Protein AF-A0A972J527-F1 (afdb_monomer_lite)

Structure (mmCIF, N/CA/C/O backbone):
data_AF-A0A972J527-F1
#
_entry.id   AF-A0A972J527-F1
#
loop_
_atom_site.group_PDB
_atom_site.id
_atom_site.type_symbol
_atom_site.label_atom_id
_atom_site.label_alt_id
_atom_site.label_comp_id
_atom_site.label_asym_id
_atom_site.label_entity_id
_atom_site.label_seq_id
_atom_site.pdbx_PDB_ins_code
_atom_site.Cartn_x
_atom_site.Cartn_y
_atom_site.Cartn_z
_atom_site.occupancy
_atom_site.B_iso_or_equiv
_atom_site.auth_seq_id
_atom_site.auth_comp_id
_atom_site.auth_asym_id
_atom_site.auth_atom_id
_atom_site.pdbx_PDB_model_num
ATOM 1 N N . MET A 1 1 ? 5.764 8.637 -19.266 1.00 61.50 1 MET A N 1
ATOM 2 C CA . MET A 1 1 ? 5.291 8.378 -17.879 1.00 61.50 1 MET A CA 1
ATOM 3 C C . MET A 1 1 ? 6.438 7.776 -17.076 1.00 61.50 1 MET A C 1
ATOM 5 O O . MET A 1 1 ? 6.996 6.788 -17.532 1.00 61.50 1 MET A O 1
ATOM 9 N N . ARG A 1 2 ? 6.816 8.362 -15.928 1.00 82.81 2 ARG A N 1
ATOM 10 C CA . ARG A 1 2 ? 7.891 7.827 -15.064 1.00 82.81 2 ARG A CA 1
ATOM 11 C C . ARG A 1 2 ? 7.510 6.439 -14.523 1.00 82.81 2 ARG A C 1
ATOM 13 O O . ARG A 1 2 ? 6.339 6.216 -14.213 1.00 82.81 2 ARG A O 1
ATOM 20 N N . LEU A 1 3 ? 8.482 5.531 -14.387 1.00 83.94 3 LEU A N 1
ATOM 21 C CA . LEU A 1 3 ? 8.263 4.134 -13.973 1.00 83.94 3 LEU A CA 1
ATOM 22 C C . LEU A 1 3 ? 7.481 4.017 -12.652 1.00 83.94 3 LEU A C 1
ATOM 24 O O . LEU A 1 3 ? 6.514 3.265 -12.592 1.00 83.94 3 LEU A O 1
ATOM 28 N N . GLY A 1 4 ? 7.821 4.825 -11.640 1.00 83.75 4 GLY A N 1
ATOM 29 C CA . GLY A 1 4 ? 7.108 4.844 -10.354 1.00 83.75 4 GLY A CA 1
ATOM 30 C C . GLY A 1 4 ? 5.611 5.117 -10.496 1.00 83.75 4 GLY A C 1
ATOM 31 O O . GLY A 1 4 ? 4.800 4.357 -9.979 1.00 83.75 4 GLY A O 1
ATOM 32 N N . LYS A 1 5 ? 5.226 6.108 -11.311 1.00 84.38 5 LYS A N 1
ATOM 33 C CA . LYS A 1 5 ? 3.807 6.438 -11.524 1.00 84.38 5 LYS A CA 1
ATOM 34 C C . LYS A 1 5 ? 3.054 5.350 -12.293 1.00 84.38 5 LYS A C 1
ATOM 36 O O . LYS A 1 5 ? 1.853 5.170 -12.099 1.00 84.38 5 LYS A O 1
ATOM 41 N N . LYS A 1 6 ? 3.751 4.610 -13.167 1.00 90.00 6 LYS A N 1
ATOM 42 C CA . LYS A 1 6 ? 3.194 3.427 -13.839 1.00 90.00 6 LYS A CA 1
ATOM 43 C C . LYS A 1 6 ? 2.908 2.312 -12.832 1.00 90.00 6 LYS A C 1
ATOM 45 O O . LYS A 1 6 ? 1.817 1.752 -12.859 1.00 90.00 6 LYS A O 1
ATOM 50 N N . ILE A 1 7 ? 3.875 2.017 -11.963 1.00 90.00 7 ILE A N 1
ATOM 51 C CA . ILE A 1 7 ? 3.772 0.977 -10.930 1.00 90.00 7 ILE A CA 1
ATOM 52 C C . ILE A 1 7 ? 2.646 1.305 -9.951 1.00 90.00 7 ILE A C 1
ATOM 54 O O . ILE A 1 7 ? 1.779 0.466 -9.736 1.00 90.00 7 ILE A O 1
ATOM 58 N N . GLU A 1 8 ? 2.594 2.536 -9.442 1.00 89.38 8 GLU A N 1
ATOM 59 C CA . GLU A 1 8 ? 1.531 3.022 -8.552 1.00 89.38 8 GLU A CA 1
ATOM 60 C C . GLU A 1 8 ? 0.140 2.834 -9.184 1.00 89.38 8 GLU A C 1
ATOM 62 O O . GLU A 1 8 ? -0.741 2.192 -8.610 1.00 89.38 8 GLU A O 1
ATOM 67 N N . ARG A 1 9 ? -0.039 3.293 -10.432 1.00 91.25 9 ARG A N 1
ATOM 68 C CA . ARG A 1 9 ? -1.304 3.144 -11.167 1.00 91.25 9 ARG A CA 1
ATOM 69 C C . ARG A 1 9 ? -1.700 1.679 -11.345 1.00 91.25 9 ARG A C 1
ATOM 71 O O . ARG A 1 9 ? -2.869 1.331 -11.176 1.00 91.25 9 ARG A O 1
ATOM 78 N N . ASN A 1 10 ? -0.753 0.832 -11.734 1.00 94.38 10 ASN A N 1
ATOM 79 C CA . ASN A 1 10 ? -1.009 -0.586 -11.952 1.00 94.38 10 ASN A CA 1
ATOM 80 C C . ASN A 1 10 ? -1.332 -1.309 -10.646 1.00 94.38 10 ASN A C 1
ATOM 82 O O . ASN A 1 10 ? -2.218 -2.158 -10.646 1.00 94.38 10 ASN A O 1
ATOM 86 N N . LEU A 1 11 ? -0.661 -0.959 -9.549 1.00 94.25 11 LEU A N 1
ATOM 87 C CA . LEU A 1 11 ? -0.927 -1.486 -8.214 1.00 94.25 11 LEU A CA 1
ATOM 88 C C . LEU A 1 11 ? -2.356 -1.161 -7.786 1.00 94.25 11 LEU A C 1
ATOM 90 O O . LEU A 1 11 ? -3.122 -2.074 -7.487 1.00 94.25 11 LEU A O 1
ATOM 94 N N . VAL A 1 12 ? -2.751 0.113 -7.844 1.00 94.12 12 VAL A N 1
ATOM 95 C CA . VAL A 1 12 ? -4.113 0.539 -7.491 1.00 94.12 12 VAL A CA 1
ATOM 96 C C . VAL A 1 12 ? -5.147 -0.191 -8.349 1.00 94.12 12 VAL A C 1
ATOM 98 O O . VAL A 1 12 ? -6.128 -0.717 -7.826 1.00 94.12 12 VAL A O 1
ATOM 101 N N . ARG A 1 13 ? -4.934 -0.269 -9.671 1.00 95.56 13 ARG A N 1
ATOM 102 C CA . ARG A 1 13 ? -5.845 -0.994 -10.574 1.00 95.56 13 ARG A CA 1
ATOM 103 C C . ARG A 1 13 ? -5.919 -2.482 -10.250 1.00 95.56 13 ARG A C 1
ATOM 105 O O . ARG A 1 13 ? -7.006 -3.042 -10.272 1.00 95.56 13 ARG A O 1
ATOM 112 N N . SER A 1 14 ? -4.791 -3.096 -9.910 1.00 96.31 14 SER A N 1
ATOM 113 C CA . SER A 1 14 ? -4.721 -4.497 -9.490 1.00 96.31 14 SER A CA 1
ATOM 114 C C . SER A 1 14 ? -5.539 -4.739 -8.224 1.00 96.31 14 SER A C 1
ATOM 116 O O . SER A 1 14 ? -6.292 -5.702 -8.158 1.00 96.31 14 SER A O 1
ATOM 118 N N . MET A 1 15 ? -5.462 -3.839 -7.239 1.00 95.56 15 MET A N 1
ATOM 119 C CA . MET A 1 15 ? -6.280 -3.930 -6.026 1.00 95.56 15 MET A CA 1
ATOM 120 C C . MET A 1 15 ? -7.774 -3.758 -6.328 1.00 95.56 15 MET A C 1
ATOM 122 O O . MET A 1 15 ? -8.571 -4.599 -5.918 1.00 95.56 15 MET A O 1
ATOM 126 N N . LYS A 1 16 ? -8.153 -2.743 -7.120 1.00 96.00 16 LYS A N 1
ATOM 127 C CA . LYS A 1 16 ? -9.556 -2.523 -7.523 1.00 96.00 16 LYS A CA 1
ATOM 128 C C . LYS A 1 16 ? -10.134 -3.726 -8.271 1.00 96.00 16 LYS A C 1
ATOM 130 O O . LYS A 1 16 ? -11.200 -4.212 -7.915 1.00 96.00 16 LYS A O 1
ATOM 135 N N . MET A 1 17 ? -9.413 -4.250 -9.266 1.00 95.75 17 MET A N 1
ATOM 136 C CA . MET A 1 17 ? -9.828 -5.448 -10.012 1.00 95.75 17 MET A CA 1
ATOM 137 C C . MET A 1 17 ? -9.829 -6.713 -9.146 1.00 95.75 17 MET A C 1
ATOM 139 O O . MET A 1 17 ? -10.558 -7.656 -9.430 1.00 95.75 17 MET A O 1
ATOM 143 N N . GLY A 1 18 ? -9.038 -6.729 -8.073 1.00 93.56 18 GLY A N 1
ATOM 144 C CA . GLY A 1 18 ? -9.065 -7.766 -7.049 1.00 93.56 18 GLY A CA 1
ATOM 145 C C . GLY A 1 18 ? -10.285 -7.708 -6.120 1.00 93.56 18 GLY A C 1
ATOM 146 O O . GLY A 1 18 ? -10.390 -8.563 -5.243 1.00 93.56 18 GLY A O 1
ATOM 147 N N . GLY A 1 19 ? -11.185 -6.733 -6.295 1.00 93.75 19 GLY A N 1
ATOM 148 C CA . GLY A 1 19 ? -12.364 -6.522 -5.452 1.00 93.75 19 GLY A CA 1
ATOM 149 C C . GLY A 1 19 ? -12.083 -5.728 -4.174 1.00 93.75 19 GLY A C 1
ATOM 150 O O . GLY A 1 19 ? -12.912 -5.724 -3.271 1.00 93.75 19 GLY A O 1
ATOM 151 N N . ILE A 1 20 ? -10.919 -5.077 -4.066 1.00 94.19 20 ILE A N 1
ATOM 152 C CA . ILE A 1 20 ? -10.546 -4.310 -2.874 1.00 94.19 20 ILE A CA 1
ATOM 153 C C . ILE A 1 20 ? -10.965 -2.846 -3.063 1.00 94.19 20 ILE A C 1
ATOM 155 O O . ILE A 1 20 ? -10.494 -2.198 -4.008 1.00 94.19 20 ILE A O 1
ATOM 159 N N . PRO A 1 21 ? -11.806 -2.290 -2.174 1.00 90.44 21 PRO A N 1
ATOM 160 C CA . PRO A 1 21 ? -12.168 -0.883 -2.223 1.00 90.44 21 PRO A CA 1
ATOM 161 C C . PRO A 1 21 ? -10.967 -0.034 -1.796 1.00 90.44 21 PRO A C 1
ATOM 163 O O . PRO A 1 21 ? -10.572 -0.024 -0.631 1.00 90.44 21 PRO A O 1
ATOM 166 N N . VAL A 1 22 ? -10.371 0.672 -2.758 1.00 93.00 22 VAL A N 1
ATOM 167 C CA . VAL A 1 22 ? -9.271 1.614 -2.512 1.00 93.00 22 VAL A CA 1
ATOM 168 C C . VAL A 1 22 ? -9.658 3.021 -2.951 1.00 93.00 22 VAL A C 1
ATOM 170 O O . VAL A 1 22 ? -10.180 3.236 -4.052 1.00 93.00 22 VAL A O 1
ATOM 173 N N . PHE A 1 23 ? -9.351 3.985 -2.095 1.00 90.19 23 PHE A N 1
ATOM 174 C CA . PHE A 1 23 ? -9.548 5.406 -2.320 1.00 90.19 23 PHE A CA 1
ATOM 175 C C . PHE A 1 23 ? -8.276 5.997 -2.914 1.00 90.19 23 PHE A C 1
ATOM 177 O O . PHE A 1 23 ? -7.174 5.763 -2.424 1.00 90.19 23 PHE A O 1
ATOM 184 N N . THR A 1 24 ? -8.432 6.767 -3.983 1.00 85.38 24 THR A N 1
ATOM 185 C CA . THR A 1 24 ? -7.344 7.502 -4.632 1.00 85.38 24 THR A CA 1
ATOM 186 C C . THR A 1 24 ? -7.860 8.895 -4.917 1.00 85.38 24 THR A C 1
ATOM 188 O O . THR A 1 24 ? -8.688 9.057 -5.814 1.00 85.38 24 THR A O 1
ATOM 191 N N . SER A 1 25 ? -7.446 9.881 -4.130 1.00 69.12 25 SER A N 1
ATOM 192 C CA . SER A 1 25 ? -7.895 11.260 -4.300 1.00 69.12 25 SER A CA 1
ATOM 193 C C . SER A 1 25 ? -6.805 12.229 -3.853 1.00 69.12 25 SER A C 1
ATOM 195 O O . SER A 1 25 ? -6.157 11.958 -2.841 1.00 69.12 25 SER A O 1
ATOM 197 N N . PRO A 1 26 ? -6.634 13.375 -4.537 1.00 62.44 26 PRO A N 1
ATOM 198 C CA . PRO A 1 26 ? -5.806 14.475 -4.0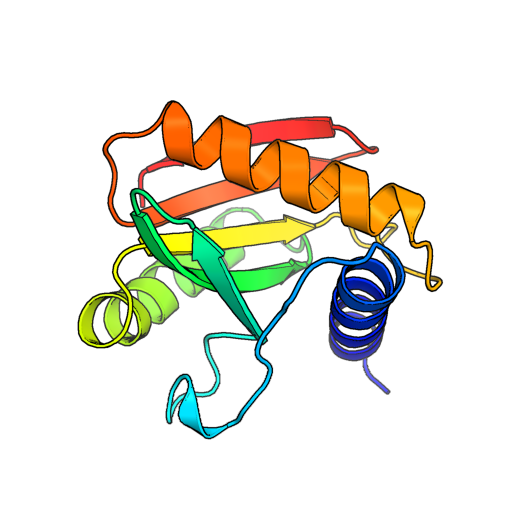37 1.00 62.44 26 PRO A CA 1
ATOM 199 C C . PRO A 1 26 ? -6.269 15.001 -2.666 1.00 62.44 26 PRO A C 1
ATOM 201 O O . PRO A 1 26 ? -5.514 15.673 -1.979 1.00 62.44 26 PRO A O 1
ATOM 204 N N . VAL A 1 27 ? -7.496 14.673 -2.247 1.00 63.00 27 VAL A N 1
ATOM 205 C CA . VAL A 1 27 ? -8.059 15.061 -0.945 1.00 63.00 27 VAL A CA 1
ATOM 206 C C . VAL A 1 27 ? -7.496 14.224 0.214 1.00 63.00 27 VAL A C 1
ATOM 208 O O . VAL A 1 27 ? -7.612 14.637 1.361 1.00 63.00 27 VAL A O 1
ATOM 211 N N . LEU A 1 28 ? -6.864 13.069 -0.052 1.00 71.81 28 LEU A N 1
ATOM 212 C CA . LEU A 1 28 ? -6.303 12.223 1.014 1.00 71.81 28 LEU A CA 1
ATOM 213 C C . LEU A 1 28 ? -5.167 12.926 1.774 1.00 71.81 28 LEU A C 1
ATOM 215 O O . LEU A 1 28 ? -5.033 12.741 2.978 1.00 71.81 28 LEU A O 1
ATOM 219 N N . ASP A 1 29 ? -4.364 13.733 1.079 1.00 68.94 29 ASP A N 1
ATOM 220 C CA . ASP A 1 29 ? -3.331 14.582 1.667 1.00 68.94 29 ASP A CA 1
ATOM 221 C C . ASP A 1 29 ? -2.963 15.703 0.689 1.00 68.94 29 ASP A C 1
ATOM 223 O O . ASP A 1 29 ? -2.608 15.450 -0.463 1.00 68.94 29 ASP A O 1
ATOM 227 N N . HIS A 1 30 ? -2.981 16.942 1.179 1.00 66.06 30 HIS A N 1
ATOM 228 C CA . HIS A 1 30 ? -2.606 18.143 0.430 1.00 66.06 30 HIS A CA 1
ATOM 229 C C . HIS A 1 30 ? -1.150 18.113 -0.064 1.00 66.06 30 HIS A C 1
ATOM 231 O O . HIS A 1 30 ? -0.811 18.801 -1.026 1.00 66.06 30 HIS A O 1
ATOM 237 N N . ASN A 1 31 ? -0.290 17.299 0.556 1.00 69.50 31 ASN A N 1
ATOM 238 C CA . ASN A 1 31 ? 1.101 17.103 0.146 1.00 69.50 31 ASN A CA 1
ATOM 239 C C . ASN A 1 31 ? 1.307 15.917 -0.805 1.00 69.50 31 ASN A C 1
ATOM 241 O O . ASN A 1 31 ? 2.458 15.617 -1.152 1.00 69.50 31 ASN A O 1
ATOM 245 N N . TYR A 1 32 ? 0.225 15.253 -1.231 1.00 71.38 32 TYR A N 1
ATOM 246 C CA . TYR A 1 32 ? 0.246 14.111 -2.146 1.00 71.38 32 TYR A CA 1
ATOM 247 C C . TYR A 1 32 ? 1.190 12.988 -1.679 1.00 71.38 32 TYR A C 1
ATOM 249 O O . TYR A 1 32 ? 1.852 12.346 -2.497 1.00 71.38 32 TYR A O 1
ATOM 257 N N . LYS A 1 33 ? 1.323 12.778 -0.361 1.00 79.69 33 LYS A N 1
ATOM 258 C CA . LYS A 1 33 ? 2.175 11.724 0.212 1.00 79.69 33 LYS A CA 1
ATOM 259 C C . LYS A 1 33 ? 1.469 10.384 0.321 1.00 79.69 33 LYS A C 1
ATOM 261 O O . LYS A 1 33 ? 2.152 9.376 0.449 1.00 79.69 33 LYS A O 1
ATOM 266 N N . ILE A 1 34 ? 0.140 10.360 0.261 1.00 85.81 34 ILE A N 1
ATOM 267 C CA . IL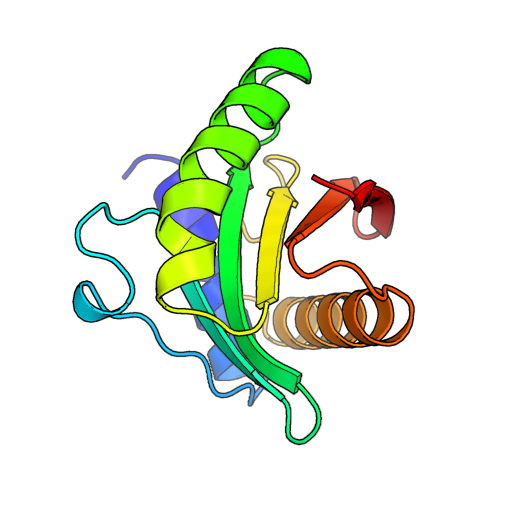E A 1 34 ? -0.658 9.133 0.275 1.00 85.81 34 ILE A CA 1
ATOM 268 C C . ILE A 1 34 ? -1.048 8.803 -1.164 1.00 85.81 34 ILE A C 1
ATOM 270 O O . ILE A 1 34 ? -1.778 9.562 -1.801 1.00 85.81 34 ILE A O 1
ATOM 274 N N . ASP A 1 35 ? -0.583 7.664 -1.669 1.00 87.94 35 ASP A N 1
ATOM 275 C CA . ASP A 1 35 ? -0.897 7.231 -3.034 1.00 87.94 35 ASP A CA 1
ATOM 276 C C . ASP A 1 35 ? -2.286 6.591 -3.109 1.00 87.94 35 ASP A C 1
ATOM 278 O O . ASP A 1 35 ? -3.035 6.793 -4.069 1.00 87.94 35 ASP A O 1
ATOM 282 N N . PHE A 1 36 ? -2.651 5.823 -2.082 1.00 91.38 36 PHE A N 1
ATOM 283 C CA . PHE A 1 36 ? -3.993 5.276 -1.923 1.00 91.38 36 PHE A CA 1
ATOM 284 C C . PHE A 1 36 ? -4.306 4.989 -0.455 1.00 91.38 36 PHE A C 1
ATOM 286 O O . PHE A 1 36 ? -3.407 4.868 0.373 1.00 91.38 36 PHE A O 1
ATOM 293 N N . ALA A 1 37 ? -5.587 4.839 -0.141 1.00 92.25 37 ALA A N 1
ATOM 294 C CA . ALA A 1 37 ? -6.051 4.412 1.172 1.00 92.25 37 ALA A CA 1
ATOM 295 C C . ALA A 1 37 ? -7.102 3.305 1.054 1.00 92.25 37 ALA A C 1
ATOM 297 O O . ALA A 1 37 ? -7.713 3.121 -0.000 1.00 92.25 37 ALA A O 1
ATOM 298 N N . PHE A 1 38 ? -7.325 2.571 2.134 1.00 93.12 38 PHE A N 1
ATOM 299 C CA . PHE A 1 38 ? -8.412 1.602 2.267 1.00 93.12 38 PHE A CA 1
ATOM 300 C C . PHE A 1 38 ? -8.897 1.560 3.715 1.00 93.12 38 PHE A C 1
ATOM 302 O O . PHE A 1 38 ? -8.183 1.977 4.624 1.00 93.12 38 PHE A O 1
ATOM 309 N N . CYS A 1 39 ? -10.106 1.049 3.933 1.00 92.06 39 CYS A N 1
ATOM 310 C CA . CYS A 1 39 ? -10.663 0.909 5.275 1.00 92.06 39 CYS A CA 1
ATOM 311 C C . CYS A 1 39 ? -10.548 -0.533 5.761 1.00 92.06 39 CYS A C 1
ATOM 313 O O . CYS A 1 39 ? -10.824 -1.472 5.011 1.00 92.06 39 CYS A O 1
ATOM 315 N N . LEU A 1 40 ? -10.194 -0.697 7.032 1.00 89.56 40 LEU A N 1
ATOM 316 C CA . LEU A 1 40 ? -10.330 -1.955 7.757 1.00 89.56 40 LEU A CA 1
ATOM 317 C C . LEU A 1 40 ? -11.367 -1.780 8.869 1.00 89.56 40 LEU A C 1
ATOM 319 O O . LEU A 1 40 ? -11.284 -0.789 9.595 1.00 89.56 40 LEU A O 1
ATOM 323 N N . PRO A 1 41 ? -12.300 -2.731 9.065 1.00 84.62 41 PRO A N 1
ATOM 324 C CA . PRO A 1 41 ? -13.363 -2.589 10.062 1.00 84.62 41 PRO A CA 1
ATOM 325 C C . PRO A 1 41 ? -12.860 -2.293 11.479 1.00 84.62 41 PRO A C 1
ATOM 327 O O . PRO A 1 41 ? -13.477 -1.527 12.206 1.00 84.62 41 PRO A O 1
ATOM 330 N N . THR A 1 42 ? -11.730 -2.883 11.867 1.00 83.56 42 THR A N 1
ATOM 331 C CA . THR A 1 42 ? -11.164 -2.765 13.219 1.00 83.56 42 THR A CA 1
ATOM 332 C C . THR A 1 42 ? -10.132 -1.654 13.359 1.00 83.56 42 THR A C 1
ATOM 334 O O . THR A 1 42 ? -9.723 -1.342 14.471 1.00 83.56 42 THR A O 1
ATOM 337 N N . THR A 1 43 ? -9.648 -1.101 12.249 1.00 83.50 43 THR A N 1
ATOM 338 C CA . THR A 1 43 ? -8.489 -0.197 12.245 1.00 83.50 43 THR A CA 1
ATOM 339 C C . THR A 1 43 ? -8.816 1.180 11.679 1.00 83.50 43 THR A C 1
ATOM 341 O O . THR A 1 43 ? -8.026 2.096 11.852 1.00 83.50 43 THR A O 1
ATOM 344 N N . GLY A 1 44 ? -9.962 1.341 11.016 1.00 89.81 44 GLY A N 1
ATOM 345 C CA . GLY A 1 44 ? -10.319 2.587 10.351 1.00 89.81 44 GLY A CA 1
ATOM 346 C C . GLY A 1 44 ? -9.578 2.762 9.026 1.00 89.81 44 GLY A C 1
ATOM 347 O O . GLY A 1 44 ? -9.368 1.795 8.282 1.00 89.81 44 GLY A O 1
ATOM 348 N N . MET A 1 45 ? -9.229 4.003 8.700 1.00 91.06 45 MET A N 1
ATOM 349 C CA . MET A 1 45 ? -8.628 4.372 7.424 1.00 91.06 45 MET A CA 1
ATOM 350 C C . MET A 1 45 ? -7.109 4.172 7.451 1.00 91.06 45 MET A C 1
ATOM 352 O O . MET A 1 45 ? -6.377 4.782 8.232 1.00 91.06 45 MET A O 1
ATOM 356 N N . VAL A 1 46 ? -6.627 3.326 6.544 1.00 91.75 46 VAL A N 1
ATOM 357 C CA . VAL A 1 46 ? -5.212 3.009 6.358 1.00 91.75 46 VAL A CA 1
ATOM 358 C C . VAL A 1 46 ? -4.724 3.673 5.082 1.00 91.75 46 VAL A C 1
ATOM 360 O O . VAL A 1 46 ? -5.191 3.343 3.990 1.00 91.75 46 VAL A O 1
ATOM 363 N N . GLY A 1 47 ? -3.759 4.580 5.200 1.00 91.75 47 GLY A N 1
ATOM 364 C CA . GLY A 1 47 ? -3.089 5.160 4.041 1.00 91.75 47 GLY A CA 1
ATOM 365 C C . GLY A 1 47 ? -1.826 4.408 3.676 1.00 91.75 47 GLY A C 1
ATOM 366 O O . GLY A 1 47 ? -1.098 3.922 4.541 1.00 91.75 47 GLY A O 1
ATOM 367 N N . VAL A 1 48 ? -1.546 4.351 2.382 1.00 91.69 48 VAL A N 1
ATOM 368 C CA . VAL A 1 48 ? -0.353 3.724 1.835 1.00 91.69 48 VAL A CA 1
ATOM 369 C C . VAL A 1 48 ? 0.371 4.704 0.933 1.00 91.69 48 VAL A C 1
ATOM 371 O O . VAL A 1 48 ? -0.213 5.302 0.027 1.00 91.69 48 VAL A O 1
ATOM 374 N N . GLN A 1 49 ? 1.673 4.810 1.154 1.00 90.50 49 GLN A N 1
ATOM 375 C CA . GLN A 1 49 ? 2.593 5.423 0.214 1.00 90.50 49 GLN A CA 1
ATOM 376 C C . GLN A 1 49 ? 3.491 4.361 -0.399 1.00 90.50 49 GLN A C 1
ATOM 378 O O . GLN A 1 49 ? 4.041 3.513 0.298 1.00 90.50 49 GLN A O 1
ATOM 383 N N . VAL A 1 50 ? 3.667 4.432 -1.707 1.00 89.38 50 VAL A N 1
ATOM 384 C CA . VAL A 1 50 ? 4.460 3.515 -2.507 1.00 89.38 50 VAL A CA 1
ATOM 385 C C . VAL A 1 50 ? 5.806 4.157 -2.828 1.00 89.38 50 VAL A C 1
ATOM 387 O O . VAL A 1 50 ? 5.912 5.129 -3.573 1.00 89.38 50 VAL A O 1
ATOM 390 N N . GLY A 1 51 ? 6.873 3.563 -2.303 1.00 86.50 51 GLY A N 1
ATOM 391 C CA . GLY A 1 51 ? 8.249 3.902 -2.650 1.00 86.50 51 GLY A CA 1
ATOM 392 C C . GLY A 1 51 ? 8.884 2.803 -3.496 1.00 86.50 51 GLY A C 1
ATOM 393 O O . GLY A 1 51 ? 8.810 1.628 -3.144 1.00 86.50 51 GLY A O 1
ATOM 394 N N . LEU A 1 52 ? 9.557 3.155 -4.594 1.00 84.31 52 LEU A N 1
ATOM 395 C CA . LEU A 1 52 ? 10.435 2.196 -5.271 1.00 84.31 52 LEU A CA 1
ATOM 396 C C . LEU A 1 52 ? 11.750 2.042 -4.507 1.00 84.31 52 LEU A C 1
ATOM 398 O O . LEU A 1 52 ? 12.264 3.001 -3.930 1.00 84.31 52 LEU A O 1
ATOM 402 N N . TRP A 1 53 ? 12.317 0.838 -4.538 1.00 76.06 53 TRP A N 1
ATOM 403 C CA . TRP A 1 53 ? 13.644 0.591 -3.989 1.00 76.06 53 TRP A CA 1
ATOM 404 C C . TRP A 1 53 ? 14.700 1.384 -4.773 1.00 76.06 53 TRP A C 1
ATOM 406 O O . TRP A 1 53 ? 14.916 1.108 -5.950 1.00 76.06 53 TRP A O 1
ATOM 416 N N . ALA A 1 54 ? 15.340 2.357 -4.119 1.00 66.38 54 ALA A N 1
ATOM 417 C CA . ALA A 1 54 ? 16.493 3.092 -4.644 1.00 66.38 54 ALA A CA 1
ATOM 418 C C . ALA A 1 54 ? 17.721 2.831 -3.753 1.00 66.38 54 ALA A C 1
ATOM 420 O O . ALA A 1 54 ? 18.575 2.032 -4.116 1.00 66.38 54 ALA A O 1
ATOM 421 N N . SER A 1 55 ? 17.733 3.374 -2.534 1.00 63.53 55 SER A N 1
ATOM 422 C CA . SER A 1 55 ? 18.654 3.007 -1.445 1.00 63.53 55 SER A CA 1
ATOM 423 C C . SER A 1 55 ? 17.909 2.991 -0.099 1.00 63.53 55 SER A C 1
ATOM 425 O O . SER A 1 55 ? 16.731 3.366 -0.030 1.00 63.53 55 SER A O 1
ATOM 427 N N . GLU A 1 56 ? 18.517 2.453 0.962 1.00 64.81 56 GLU A N 1
ATOM 428 C CA . GLU A 1 56 ? 17.871 2.348 2.283 1.00 64.81 56 GLU A CA 1
ATOM 429 C C . GLU A 1 56 ? 17.682 3.703 2.970 1.00 64.81 56 GLU A C 1
ATOM 431 O O . GLU A 1 56 ? 16.560 4.008 3.376 1.00 64.81 56 GLU A O 1
ATOM 436 N N . GLU A 1 57 ? 18.714 4.545 2.987 1.00 62.41 57 GLU A N 1
ATOM 437 C CA . GLU A 1 57 ? 18.691 5.887 3.590 1.00 62.41 57 GLU A CA 1
ATOM 438 C C . GLU A 1 57 ? 17.624 6.791 2.962 1.00 62.41 57 GLU A C 1
ATOM 440 O O . GLU A 1 57 ? 16.802 7.401 3.650 1.00 62.41 57 GLU A O 1
ATOM 445 N N . ASP A 1 58 ? 17.558 6.791 1.631 1.00 66.31 58 ASP A N 1
ATOM 446 C CA . ASP A 1 58 ? 16.639 7.628 0.861 1.00 66.31 58 ASP A CA 1
ATOM 447 C C . ASP A 1 58 ? 15.169 7.242 1.099 1.00 66.31 58 ASP A C 1
ATOM 449 O O . ASP A 1 58 ? 14.244 8.048 0.976 1.00 66.31 58 ASP A O 1
ATOM 453 N N . SER A 1 59 ? 14.948 5.984 1.481 1.00 65.81 59 SER A N 1
ATOM 454 C CA . SER A 1 59 ? 13.621 5.454 1.776 1.00 65.81 59 SER A CA 1
ATOM 455 C C . SER A 1 59 ? 13.199 5.708 3.218 1.00 65.81 59 SER A C 1
ATOM 457 O O . SER A 1 59 ? 12.034 6.028 3.441 1.00 65.81 59 SER A O 1
ATOM 459 N N . ALA A 1 60 ? 14.126 5.625 4.176 1.00 69.19 60 ALA A N 1
ATOM 460 C CA . ALA A 1 60 ? 13.870 6.019 5.559 1.00 69.19 60 ALA A CA 1
ATOM 461 C C . ALA A 1 60 ? 13.498 7.509 5.638 1.00 69.19 60 ALA A C 1
ATOM 463 O O . ALA A 1 60 ? 12.471 7.862 6.216 1.00 69.19 60 ALA A O 1
ATOM 464 N N . TYR A 1 61 ? 14.249 8.374 4.949 1.00 69.31 61 TYR A N 1
ATOM 465 C CA . TYR A 1 61 ? 13.967 9.811 4.908 1.00 69.31 61 TYR A CA 1
ATOM 466 C C . TYR A 1 61 ? 12.580 10.130 4.319 1.00 69.31 61 TYR A C 1
ATOM 468 O O . TYR A 1 61 ? 11.809 10.911 4.885 1.00 69.31 61 TYR A O 1
ATOM 476 N N . LYS A 1 62 ? 12.216 9.496 3.195 1.00 72.44 62 LYS A N 1
ATOM 477 C CA . LYS A 1 62 ? 10.893 9.672 2.563 1.00 72.44 62 LYS A CA 1
ATOM 478 C C . LYS A 1 62 ? 9.752 9.167 3.445 1.00 72.44 62 LYS A C 1
ATOM 480 O O . LYS A 1 62 ? 8.698 9.807 3.482 1.00 72.44 62 LYS A O 1
ATOM 485 N N . ALA A 1 63 ? 9.968 8.066 4.159 1.00 72.38 63 ALA A N 1
ATOM 486 C CA . ALA A 1 63 ? 8.983 7.498 5.064 1.00 72.38 63 ALA A CA 1
ATOM 487 C C . ALA A 1 63 ? 8.716 8.412 6.267 1.00 72.38 63 ALA A C 1
ATOM 489 O O . ALA A 1 63 ? 7.557 8.718 6.543 1.00 72.38 63 ALA A O 1
ATOM 490 N N . VAL A 1 64 ? 9.769 8.936 6.908 1.00 74.38 64 VAL A N 1
ATOM 491 C CA . VAL A 1 64 ? 9.649 9.871 8.043 1.00 74.38 64 VAL A CA 1
ATOM 492 C C . VAL A 1 64 ? 8.876 11.129 7.646 1.00 74.38 64 VAL A C 1
ATOM 494 O O . VAL A 1 64 ? 7.946 11.530 8.341 1.00 74.38 64 VAL A O 1
ATOM 497 N N . ARG A 1 65 ? 9.189 11.734 6.493 1.00 73.69 65 ARG A N 1
ATOM 498 C CA . ARG A 1 65 ? 8.475 12.942 6.038 1.00 73.69 65 ARG A CA 1
ATOM 499 C C . ARG A 1 65 ? 6.997 12.701 5.763 1.00 73.69 65 ARG A C 1
ATOM 501 O O . ARG A 1 65 ? 6.180 13.594 5.959 1.00 73.69 65 ARG A O 1
ATOM 508 N N . SER A 1 66 ? 6.666 11.519 5.265 1.00 71.38 66 SER A N 1
ATOM 509 C CA . SER A 1 66 ? 5.299 11.197 4.865 1.00 71.38 66 SER A CA 1
ATOM 510 C C . SER A 1 66 ? 4.450 10.752 6.053 1.00 71.38 66 SER A C 1
ATOM 512 O O . SER A 1 66 ? 3.265 11.073 6.092 1.00 71.38 66 SER A O 1
ATOM 514 N N . LYS A 1 67 ? 5.076 10.142 7.071 1.00 76.94 67 LYS A N 1
ATOM 515 C CA . LYS A 1 67 ? 4.476 9.866 8.383 1.00 76.94 67 LYS A CA 1
ATOM 516 C C . LYS A 1 67 ? 3.866 11.126 8.999 1.00 76.94 67 LYS A C 1
ATOM 518 O O . LYS A 1 67 ? 2.688 11.121 9.335 1.00 76.94 67 LYS A O 1
ATOM 523 N N . THR A 1 68 ? 4.618 12.228 9.075 1.00 74.00 68 THR A N 1
ATOM 524 C CA . THR A 1 68 ? 4.142 13.475 9.708 1.00 74.00 68 THR A CA 1
ATOM 525 C C . THR A 1 68 ? 2.867 14.031 9.063 1.00 74.00 68 THR A C 1
ATOM 527 O O . THR A 1 68 ? 1.995 14.551 9.760 1.00 74.00 68 THR A O 1
ATOM 530 N N . CYS A 1 69 ? 2.743 13.924 7.738 1.00 71.50 69 CYS A N 1
ATOM 531 C CA . CYS A 1 69 ? 1.540 14.336 7.014 1.00 71.50 69 CYS A CA 1
ATOM 532 C C . CYS A 1 69 ? 0.388 13.347 7.244 1.00 71.50 69 CYS A C 1
ATOM 534 O O . CYS A 1 69 ? -0.733 13.764 7.519 1.00 71.50 69 CYS A O 1
ATOM 536 N N . ALA A 1 70 ? 0.680 12.047 7.171 1.00 74.25 70 ALA A N 1
ATOM 537 C CA . ALA A 1 70 ? -0.298 10.969 7.248 1.00 74.25 70 ALA A CA 1
ATOM 538 C C . ALA A 1 70 ? -0.944 10.822 8.634 1.00 74.25 70 ALA A C 1
ATOM 540 O O . ALA A 1 70 ? -2.155 10.642 8.729 1.00 74.25 70 ALA A O 1
ATOM 541 N N . GLU A 1 71 ? -0.177 10.942 9.720 1.00 75.38 71 GLU A N 1
ATOM 542 C CA . GLU A 1 71 ? -0.681 10.713 11.084 1.00 75.38 71 GLU A CA 1
ATOM 543 C C . GLU A 1 71 ? -1.764 11.702 11.527 1.00 75.38 71 GLU A C 1
ATOM 545 O O . GLU A 1 71 ? -2.488 11.418 12.483 1.00 75.38 71 GLU A O 1
ATOM 550 N N . ARG A 1 72 ? -1.886 12.841 10.839 1.00 72.00 72 ARG A N 1
ATOM 551 C CA . ARG A 1 72 ? -2.917 13.856 11.093 1.00 72.00 72 ARG A CA 1
ATOM 552 C C . ARG A 1 72 ? -4.270 13.522 10.470 1.00 72.00 72 ARG A C 1
ATOM 554 O O . ARG A 1 72 ? -5.268 14.097 10.884 1.00 72.00 72 ARG A O 1
ATOM 561 N N . VAL A 1 73 ? -4.295 12.646 9.469 1.00 76.44 73 VAL A N 1
ATOM 562 C CA . VAL A 1 73 ? -5.481 12.374 8.638 1.00 76.44 73 VAL A CA 1
ATOM 563 C C . VAL A 1 73 ? -5.858 10.893 8.582 1.00 76.44 73 VAL A C 1
ATOM 565 O O . VAL A 1 73 ? -6.929 10.560 8.083 1.00 76.44 73 VAL A O 1
ATOM 568 N N . LEU A 1 74 ? -5.001 10.003 9.088 1.00 84.00 74 LEU A N 1
ATOM 569 C CA . LEU A 1 74 ? -5.179 8.554 9.024 1.00 84.00 74 LEU A CA 1
ATOM 570 C C . LEU A 1 74 ? -5.009 7.888 10.389 1.00 84.00 74 LEU A C 1
ATOM 572 O O . LEU A 1 74 ? -4.171 8.292 11.204 1.00 84.00 74 LEU A O 1
ATOM 576 N N . ASP A 1 75 ? -5.744 6.792 10.578 1.00 88.31 75 ASP A N 1
ATOM 577 C CA . ASP A 1 75 ? -5.626 5.922 11.748 1.00 88.31 75 ASP A CA 1
ATOM 578 C C . ASP A 1 75 ? -4.341 5.093 11.691 1.00 88.31 75 ASP A C 1
ATOM 580 O O . ASP A 1 75 ? -3.694 4.861 12.713 1.00 88.31 75 ASP A O 1
ATOM 584 N N . ARG A 1 76 ? -3.943 4.676 10.482 1.00 89.38 76 ARG A N 1
ATOM 585 C CA . ARG A 1 76 ? -2.682 3.972 10.223 1.00 89.38 76 ARG A CA 1
ATOM 586 C C . ARG A 1 76 ? -2.023 4.441 8.944 1.00 89.38 76 ARG A C 1
ATOM 588 O O . ARG A 1 76 ? -2.694 4.778 7.966 1.00 89.38 76 ARG A O 1
ATOM 595 N N . PHE A 1 77 ? -0.701 4.344 8.916 1.00 90.25 77 PHE A N 1
ATOM 596 C CA . PHE A 1 77 ? 0.085 4.634 7.729 1.00 90.25 77 PHE A CA 1
ATOM 597 C C . PHE A 1 77 ? 1.066 3.508 7.400 1.00 90.25 77 PHE A C 1
ATOM 599 O O . PHE A 1 77 ? 1.746 2.965 8.271 1.00 90.25 77 PHE A O 1
ATOM 606 N N . VAL A 1 78 ? 1.142 3.164 6.116 1.00 90.94 78 VAL A N 1
ATOM 607 C CA . VAL A 1 78 ? 2.077 2.173 5.590 1.00 90.94 78 VAL A CA 1
ATOM 608 C C . VAL A 1 78 ? 2.977 2.817 4.547 1.00 90.94 78 VAL A C 1
ATOM 610 O O . VAL A 1 78 ? 2.513 3.263 3.497 1.00 90.94 78 VAL A O 1
ATOM 613 N N . PHE A 1 79 ? 4.284 2.771 4.784 1.00 90.94 79 PHE A N 1
ATOM 614 C CA . PHE A 1 79 ? 5.266 3.013 3.736 1.00 90.94 79 PHE A CA 1
ATOM 615 C C . PHE A 1 79 ? 5.613 1.691 3.046 1.00 90.94 79 PHE A C 1
ATOM 617 O O . PHE A 1 79 ? 6.348 0.858 3.579 1.00 90.94 79 PHE A O 1
ATOM 624 N N . LEU A 1 80 ? 5.060 1.476 1.855 1.00 91.12 80 LEU A N 1
ATOM 625 C CA . LEU A 1 80 ? 5.236 0.266 1.066 1.00 91.12 80 LEU A CA 1
ATOM 626 C C . LEU A 1 80 ? 6.420 0.418 0.108 1.00 91.12 80 LEU A C 1
ATOM 628 O O . LEU A 1 80 ? 6.332 1.091 -0.921 1.00 91.12 80 LEU A O 1
ATOM 632 N N . ARG A 1 81 ? 7.526 -0.260 0.413 1.00 88.56 81 ARG A N 1
ATOM 633 C CA . ARG A 1 81 ? 8.703 -0.314 -0.457 1.00 88.56 81 ARG A CA 1
ATOM 634 C C . ARG A 1 81 ? 8.605 -1.474 -1.430 1.00 88.56 81 ARG A C 1
ATOM 636 O O . ARG A 1 81 ? 8.583 -2.630 -1.019 1.00 88.56 81 ARG A O 1
ATOM 643 N N . LEU A 1 82 ? 8.611 -1.168 -2.720 1.00 87.69 82 LEU A N 1
ATOM 644 C CA . LEU A 1 82 ? 8.508 -2.149 -3.795 1.00 87.69 82 LEU A CA 1
ATOM 645 C C . LEU A 1 82 ? 9.808 -2.243 -4.587 1.00 87.69 82 LEU A C 1
ATOM 647 O O . LEU A 1 82 ? 10.379 -1.230 -4.998 1.00 87.69 82 LEU A O 1
ATOM 651 N N . SER A 1 83 ? 10.247 -3.463 -4.890 1.00 83.56 83 SER A N 1
ATOM 652 C CA . SER A 1 83 ? 11.255 -3.655 -5.934 1.00 83.56 83 SER A CA 1
ATOM 653 C C . SER A 1 83 ? 10.724 -3.179 -7.303 1.00 83.56 83 SER A C 1
ATOM 655 O O . SER A 1 83 ? 9.539 -3.373 -7.590 1.00 83.56 83 SER A O 1
ATOM 657 N N . PRO A 1 84 ? 11.580 -2.637 -8.193 1.00 76.06 84 PRO A N 1
ATOM 658 C CA . PRO A 1 84 ? 11.169 -2.110 -9.504 1.00 76.06 84 PRO A CA 1
ATOM 659 C C . PRO A 1 84 ? 10.426 -3.095 -10.428 1.00 76.06 84 PRO A C 1
ATOM 661 O O . PRO A 1 84 ? 9.782 -2.666 -11.380 1.00 76.06 84 PRO A O 1
ATOM 664 N N . GLY A 1 85 ? 10.489 -4.405 -10.158 1.00 81.81 85 GLY A N 1
ATOM 665 C CA . GLY A 1 85 ? 9.774 -5.444 -10.912 1.00 81.81 85 GLY A CA 1
ATOM 666 C C . GLY A 1 85 ? 8.301 -5.651 -10.526 1.00 81.81 85 GLY A C 1
ATOM 667 O O . GLY A 1 85 ? 7.591 -6.396 -11.203 1.00 81.81 85 GLY A O 1
ATOM 668 N N . TYR A 1 86 ? 7.809 -5.021 -9.456 1.00 84.75 86 TYR A N 1
ATOM 669 C CA . TYR A 1 86 ? 6.419 -5.186 -9.021 1.00 84.75 86 TYR A CA 1
ATOM 670 C C . TYR A 1 86 ? 5.441 -4.346 -9.842 1.00 84.75 86 TYR A C 1
ATOM 672 O O . TYR A 1 86 ? 5.739 -3.222 -10.232 1.00 84.75 86 TYR A O 1
ATOM 680 N N . PHE A 1 87 ? 4.243 -4.896 -10.077 1.00 90.12 87 PHE A N 1
ATOM 681 C CA . PHE A 1 87 ? 3.130 -4.222 -10.762 1.00 90.12 87 PHE A CA 1
ATOM 682 C C . PHE A 1 87 ? 3.523 -3.546 -12.092 1.00 90.12 87 PHE A C 1
ATOM 684 O O . PHE A 1 87 ? 2.972 -2.520 -12.487 1.00 90.12 87 PHE A O 1
ATOM 691 N N . LEU A 1 88 ? 4.445 -4.150 -12.852 1.00 91.62 88 LEU A N 1
ATOM 692 C CA . LEU A 1 88 ? 4.750 -3.717 -14.224 1.00 91.62 88 LEU A CA 1
ATOM 693 C C . LEU A 1 88 ? 3.541 -3.856 -15.167 1.00 91.62 88 LEU A C 1
ATOM 695 O O . LEU A 1 88 ? 3.443 -3.139 -16.169 1.00 91.62 88 LEU A O 1
ATOM 699 N N . ARG A 1 89 ? 2.608 -4.748 -14.814 1.00 94.06 89 ARG A N 1
ATOM 700 C CA . ARG A 1 89 ? 1.302 -4.976 -15.443 1.00 94.06 89 ARG A CA 1
ATOM 701 C C . ARG A 1 89 ? 0.213 -5.005 -14.366 1.00 94.06 89 ARG A C 1
ATOM 703 O O . ARG A 1 89 ? 0.522 -5.163 -13.185 1.00 94.06 89 ARG A O 1
ATOM 710 N N . ILE A 1 90 ? -1.037 -4.838 -14.789 1.00 96.12 90 ILE A N 1
ATOM 711 C CA . ILE A 1 90 ? -2.208 -4.998 -13.921 1.00 96.12 90 ILE A CA 1
ATOM 712 C C . ILE A 1 90 ? -2.425 -6.496 -13.688 1.00 96.12 90 ILE A C 1
ATOM 714 O O . ILE A 1 90 ? -2.410 -7.266 -14.644 1.00 96.12 90 ILE A O 1
ATOM 718 N N . ASP A 1 91 ? -2.591 -6.892 -12.430 1.00 95.56 91 ASP A N 1
ATOM 719 C CA . ASP A 1 91 ? -2.697 -8.289 -12.011 1.00 95.56 91 ASP A CA 1
ATOM 720 C C . ASP A 1 91 ? -3.571 -8.383 -10.741 1.00 95.56 91 ASP A C 1
ATOM 722 O O . ASP A 1 91 ? -3.099 -8.054 -9.645 1.00 95.56 91 ASP A O 1
ATOM 726 N N . PRO A 1 92 ? -4.853 -8.778 -10.859 1.00 95.75 92 PRO A N 1
ATOM 727 C CA . PRO A 1 92 ? -5.792 -8.764 -9.738 1.00 95.75 92 PRO A CA 1
ATOM 728 C C . PRO A 1 92 ? -5.386 -9.702 -8.596 1.00 95.75 92 PRO A C 1
ATOM 730 O O . PRO A 1 92 ? -5.618 -9.378 -7.429 1.00 95.75 92 PRO A O 1
ATOM 733 N N . ASP A 1 93 ? -4.725 -10.821 -8.893 1.00 95.00 93 ASP A N 1
ATOM 734 C CA . ASP A 1 93 ? -4.287 -11.773 -7.872 1.00 95.00 93 ASP A CA 1
ATOM 735 C C . ASP A 1 93 ? -3.099 -11.231 -7.080 1.00 95.00 93 ASP A C 1
ATOM 737 O O . ASP A 1 93 ? -3.065 -11.353 -5.851 1.00 95.00 93 ASP A O 1
ATOM 741 N N . LYS A 1 94 ? -2.170 -10.521 -7.738 1.00 91.94 94 LYS A N 1
ATOM 742 C CA . LYS A 1 94 ? -1.148 -9.741 -7.019 1.00 91.94 94 LYS A CA 1
ATOM 743 C C . LYS A 1 94 ? -1.769 -8.647 -6.152 1.00 9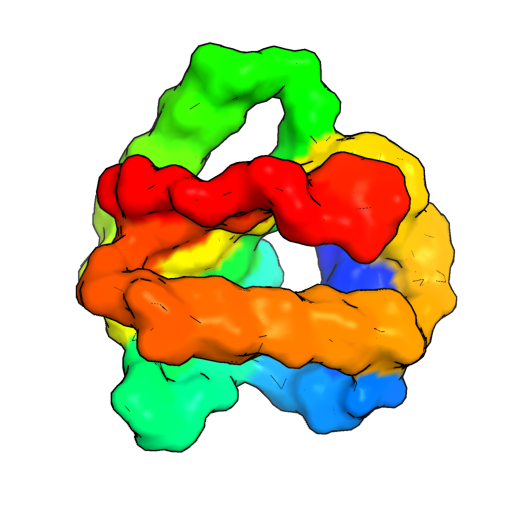1.94 94 LYS A C 1
ATOM 745 O O . LYS A 1 94 ? -1.282 -8.421 -5.046 1.00 91.94 94 LYS A O 1
ATOM 750 N N . GLY A 1 95 ? -2.841 -8.000 -6.614 1.00 94.25 95 GLY A N 1
ATOM 751 C CA . GLY A 1 95 ? -3.608 -7.032 -5.823 1.00 94.25 95 GLY A CA 1
ATOM 752 C C . GLY A 1 95 ? -4.195 -7.650 -4.549 1.00 94.25 95 GLY A C 1
ATOM 753 O O . GLY A 1 95 ? -3.954 -7.147 -3.451 1.00 94.25 95 GLY A O 1
ATOM 754 N N . LYS A 1 96 ? -4.886 -8.791 -4.678 1.00 94.56 96 LYS A N 1
ATOM 755 C CA . LYS A 1 96 ? -5.423 -9.574 -3.549 1.00 94.56 96 LYS A CA 1
ATOM 756 C C . LYS A 1 96 ? -4.332 -10.016 -2.581 1.00 94.56 96 LYS A C 1
ATOM 758 O O . LYS A 1 96 ? -4.492 -9.880 -1.369 1.00 94.56 96 LYS A O 1
ATOM 763 N N . ARG A 1 97 ? -3.213 -10.527 -3.101 1.00 92.81 97 ARG A N 1
ATOM 764 C CA . ARG A 1 97 ? -2.080 -10.966 -2.279 1.00 92.81 97 ARG A CA 1
ATOM 765 C C . ARG A 1 97 ? -1.471 -9.804 -1.502 1.00 92.81 97 ARG A C 1
ATOM 767 O O . ARG A 1 97 ? -1.248 -9.952 -0.306 1.00 92.81 97 ARG A O 1
ATOM 774 N N . LEU A 1 98 ? -1.247 -8.658 -2.148 1.00 92.69 98 LEU A N 1
ATOM 775 C CA . LEU A 1 98 ? -0.760 -7.456 -1.472 1.00 92.69 98 LEU A CA 1
ATOM 776 C C . LEU A 1 98 ? -1.709 -7.037 -0.347 1.00 92.69 98 LEU A C 1
ATOM 778 O O . LEU A 1 98 ? -1.254 -6.821 0.768 1.00 92.69 98 LEU A O 1
ATOM 782 N N . PHE A 1 99 ? -3.015 -6.979 -0.610 1.00 93.75 99 PHE A N 1
ATOM 783 C CA . PHE A 1 99 ? -3.992 -6.611 0.412 1.00 93.75 99 PHE A CA 1
ATOM 784 C C . PHE A 1 99 ? -3.947 -7.545 1.627 1.00 93.75 99 PHE A C 1
ATOM 786 O O . PHE A 1 99 ? -3.870 -7.068 2.754 1.00 93.75 99 PHE A O 1
ATOM 793 N N . ARG A 1 100 ? -3.897 -8.868 1.413 1.00 92.88 100 ARG A N 1
ATOM 794 C CA . ARG A 1 100 ? -3.745 -9.842 2.511 1.00 92.88 100 ARG A CA 1
ATOM 795 C C . ARG A 1 100 ? -2.465 -9.611 3.314 1.00 92.88 100 ARG A C 1
ATOM 797 O O . ARG A 1 100 ? -2.505 -9.678 4.536 1.00 92.88 100 ARG A O 1
ATOM 804 N N . LEU A 1 101 ? -1.346 -9.322 2.644 1.00 91.31 101 LEU A N 1
ATOM 805 C CA . LEU A 1 101 ? -0.083 -9.014 3.321 1.00 91.31 101 LEU A CA 1
ATOM 806 C C . LEU A 1 101 ? -0.204 -7.750 4.177 1.00 91.31 101 LEU A C 1
ATOM 808 O O . LEU A 1 101 ? 0.184 -7.778 5.339 1.00 91.31 101 LEU A O 1
ATOM 812 N N . LEU A 1 102 ? -0.789 -6.678 3.634 1.00 91.38 102 LEU A N 1
ATOM 813 C CA . LEU A 1 102 ? -1.013 -5.430 4.367 1.00 91.38 102 LEU A CA 1
ATOM 814 C C . LEU A 1 102 ? -1.882 -5.659 5.610 1.00 91.38 102 LEU A C 1
ATOM 816 O O . LEU A 1 102 ? -1.498 -5.243 6.699 1.00 91.38 102 LEU A O 1
ATOM 820 N N . VAL A 1 103 ? -3.010 -6.362 5.467 1.00 92.25 103 VAL A N 1
ATOM 821 C CA . VAL A 1 103 ? -3.913 -6.690 6.584 1.00 92.25 103 VAL A CA 1
ATOM 822 C C . VAL A 1 103 ? -3.189 -7.498 7.658 1.00 92.25 103 VAL A C 1
ATOM 824 O O . VAL A 1 103 ? -3.235 -7.133 8.831 1.00 92.25 103 VAL A O 1
ATOM 827 N N .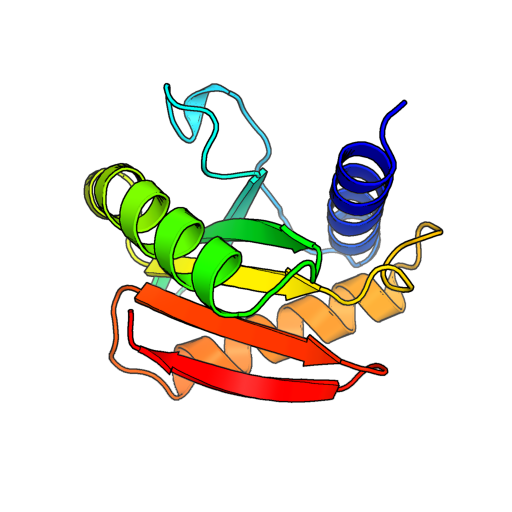 ASN A 1 104 ? -2.469 -8.552 7.265 1.00 90.62 104 ASN A N 1
ATOM 828 C CA . ASN A 1 104 ? -1.740 -9.400 8.205 1.00 90.62 104 ASN A CA 1
ATOM 829 C C . ASN A 1 104 ? -0.671 -8.600 8.963 1.00 90.62 104 ASN A C 1
ATOM 831 O O . ASN A 1 104 ? -0.644 -8.636 10.191 1.00 90.62 104 ASN A O 1
ATOM 835 N N . SER A 1 105 ? 0.155 -7.817 8.262 1.00 89.56 105 SER A N 1
ATOM 836 C CA . SER A 1 105 ? 1.179 -6.978 8.896 1.00 89.56 105 SER A CA 1
ATOM 837 C C . SER A 1 105 ? 0.581 -5.933 9.844 1.00 89.56 105 SER A C 1
ATOM 839 O O . SER A 1 105 ? 1.118 -5.705 10.925 1.00 89.56 105 SER A O 1
ATOM 841 N N . LEU A 1 106 ? -0.552 -5.326 9.481 1.00 89.81 106 LEU A N 1
ATOM 842 C CA . LEU A 1 106 ? -1.228 -4.332 10.321 1.00 89.81 106 LEU A CA 1
ATOM 843 C C . LEU A 1 106 ? -1.892 -4.943 11.555 1.00 89.81 106 LEU A C 1
ATOM 845 O O . LEU A 1 106 ? -1.929 -4.277 12.586 1.00 89.81 106 LEU A O 1
ATOM 849 N N . SER A 1 107 ? -2.385 -6.181 11.458 1.00 88.06 107 SER A N 1
ATOM 850 C CA . SER A 1 107 ? -2.968 -6.920 12.586 1.00 88.06 107 SER A CA 1
ATOM 851 C C . SER A 1 107 ? -1.928 -7.361 13.619 1.00 88.06 107 SER A C 1
ATOM 853 O O . SER A 1 107 ? -2.245 -7.489 14.797 1.00 88.06 107 SER A O 1
ATOM 855 N N . GLN A 1 108 ? -0.684 -7.573 13.180 1.00 87.06 108 GLN A N 1
ATOM 856 C CA . GLN A 1 108 ? 0.423 -8.009 14.034 1.00 87.06 108 GLN A CA 1
ATOM 857 C C . GLN A 1 108 ? 1.187 -6.839 14.662 1.00 87.06 108 GLN A C 1
ATOM 859 O O . GLN A 1 108 ? 1.890 -7.024 15.652 1.00 87.06 108 GLN A O 1
ATOM 864 N N . SER A 1 109 ? 1.058 -5.638 14.101 1.00 84.94 109 SER A N 1
ATOM 865 C CA . SER A 1 109 ? 1.713 -4.441 14.618 1.00 84.94 109 SER A CA 1
ATOM 866 C C . SER A 1 109 ? 0.780 -3.652 15.533 1.00 84.94 109 SER A C 1
ATOM 868 O O . SER A 1 109 ? -0.403 -3.492 15.243 1.00 84.94 109 SER A O 1
ATOM 870 N N . ARG A 1 110 ? 1.304 -3.086 16.623 1.00 84.31 110 ARG A N 1
ATOM 871 C CA . ARG A 1 110 ? 0.590 -2.049 17.392 1.00 84.31 110 ARG A CA 1
ATOM 872 C C . ARG A 1 110 ? 0.892 -0.643 16.881 1.00 84.31 110 ARG A C 1
ATOM 874 O O . ARG A 1 110 ? 0.116 0.268 17.153 1.00 84.31 110 ARG A O 1
ATOM 881 N N . GLU A 1 111 ? 1.938 -0.496 16.079 1.00 86.31 111 GLU A N 1
ATOM 882 C CA . GLU A 1 111 ? 2.433 0.789 15.605 1.00 86.31 111 GLU A CA 1
ATOM 883 C C . GLU A 1 111 ? 1.445 1.483 14.677 1.00 86.31 111 GLU A C 1
ATOM 885 O O . GLU A 1 111 ? 0.863 0.869 13.778 1.00 86.31 111 GLU A O 1
ATOM 890 N N . LYS A 1 112 ? 1.293 2.794 14.876 1.00 85.62 112 LYS A N 1
ATOM 891 C CA . LYS A 1 112 ? 0.474 3.639 14.003 1.00 85.62 112 LYS A CA 1
ATOM 892 C C . LYS A 1 112 ? 1.045 3.691 12.585 1.00 85.62 112 LYS A C 1
ATOM 894 O O . LYS A 1 112 ? 0.291 3.705 11.611 1.00 85.62 112 LYS A O 1
ATOM 899 N N . THR A 1 113 ? 2.370 3.671 12.484 1.00 87.25 113 THR A N 1
ATOM 900 C CA . THR A 1 113 ? 3.089 3.769 11.223 1.00 87.25 113 THR A CA 1
ATOM 901 C C . THR A 1 113 ? 4.066 2.611 11.064 1.00 87.25 113 THR A C 1
ATOM 903 O O . THR A 1 113 ? 4.882 2.349 11.944 1.00 87.25 113 THR A O 1
ATOM 906 N N . ILE A 1 114 ? 4.000 1.924 9.923 1.00 88.94 114 ILE A N 1
ATOM 907 C CA . ILE A 1 114 ? 4.909 0.820 9.598 1.00 88.94 114 ILE A CA 1
ATOM 908 C C . ILE A 1 114 ? 5.509 0.971 8.202 1.00 88.94 114 ILE A C 1
ATOM 910 O O . ILE A 1 114 ? 4.861 1.428 7.261 1.00 88.94 114 ILE A O 1
ATOM 914 N N . MET A 1 115 ? 6.750 0.528 8.046 1.00 89.25 115 MET A N 1
ATOM 915 C CA . MET A 1 115 ? 7.374 0.280 6.755 1.00 89.25 115 MET A CA 1
ATOM 916 C C . MET A 1 115 ? 7.201 -1.187 6.394 1.00 89.25 115 MET A C 1
ATOM 918 O O . MET A 1 115 ? 7.520 -2.049 7.204 1.00 89.25 115 MET A O 1
ATOM 922 N N . ILE A 1 116 ? 6.752 -1.481 5.176 1.00 88.50 116 ILE A N 1
ATOM 923 C CA . ILE A 1 116 ? 6.711 -2.846 4.647 1.00 88.50 116 ILE A CA 1
ATOM 924 C C . ILE A 1 116 ? 7.597 -2.911 3.416 1.00 88.50 116 ILE A C 1
ATOM 926 O O . ILE A 1 116 ? 7.393 -2.192 2.438 1.00 88.50 116 ILE A O 1
ATOM 9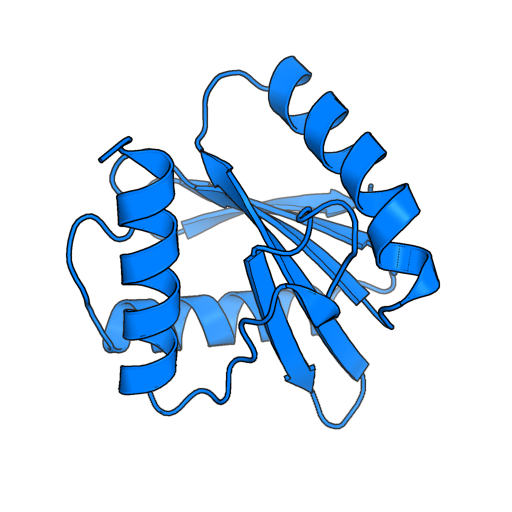30 N N . HIS A 1 117 ? 8.568 -3.813 3.448 1.00 87.31 117 HIS A N 1
ATOM 931 C CA . HIS A 1 117 ? 9.479 -4.051 2.342 1.00 87.31 117 HIS A CA 1
ATOM 932 C C . HIS A 1 117 ? 9.033 -5.277 1.554 1.00 87.31 117 HIS A C 1
ATOM 934 O O . HIS A 1 117 ? 8.964 -6.370 2.110 1.00 87.31 117 HIS A O 1
ATOM 940 N N . LEU A 1 118 ? 8.767 -5.112 0.258 1.00 85.25 118 LEU A N 1
ATOM 941 C CA . LEU A 1 118 ? 8.434 -6.201 -0.653 1.00 85.25 118 LEU A CA 1
ATOM 942 C C . LEU A 1 118 ? 9.554 -6.420 -1.677 1.00 85.25 118 LEU A C 1
ATOM 944 O O . LEU A 1 118 ? 9.724 -5.634 -2.614 1.00 85.25 118 LEU A O 1
ATOM 948 N N . ARG A 1 119 ? 10.275 -7.540 -1.535 1.00 79.31 119 ARG A N 1
ATOM 949 C CA . ARG A 1 119 ? 11.301 -8.025 -2.478 1.00 79.31 119 ARG A CA 1
ATOM 950 C C . ARG A 1 119 ? 10.867 -9.381 -3.052 1.00 79.31 119 ARG A C 1
ATOM 952 O O . ARG A 1 119 ? 10.365 -10.222 -2.321 1.00 79.31 119 ARG A O 1
ATOM 959 N N . ASN A 1 120 ? 11.010 -9.596 -4.362 1.00 66.12 120 ASN A N 1
ATOM 960 C CA . ASN A 1 120 ? 10.818 -10.906 -5.025 1.00 66.12 120 ASN A CA 1
ATOM 961 C C . ASN A 1 120 ? 9.508 -11.677 -4.712 1.00 66.12 120 ASN A C 1
ATOM 963 O O . ASN A 1 120 ? 9.520 -12.893 -4.582 1.00 66.12 120 ASN A O 1
ATOM 967 N N . HIS A 1 121 ? 8.371 -10.991 -4.619 1.00 59.06 121 HIS A N 1
ATOM 968 C CA . HIS A 1 121 ? 7.040 -11.494 -4.212 1.00 59.06 121 HIS A CA 1
ATOM 969 C C . HIS A 1 121 ? 6.820 -11.807 -2.719 1.00 59.06 121 HIS A C 1
ATOM 971 O O . HIS A 1 121 ? 5.770 -12.354 -2.372 1.00 59.06 121 HIS A O 1
ATOM 977 N N . TRP A 1 122 ? 7.732 -11.401 -1.832 1.00 59.44 122 TRP A N 1
ATOM 978 C CA . TRP A 1 122 ? 7.662 -11.665 -0.391 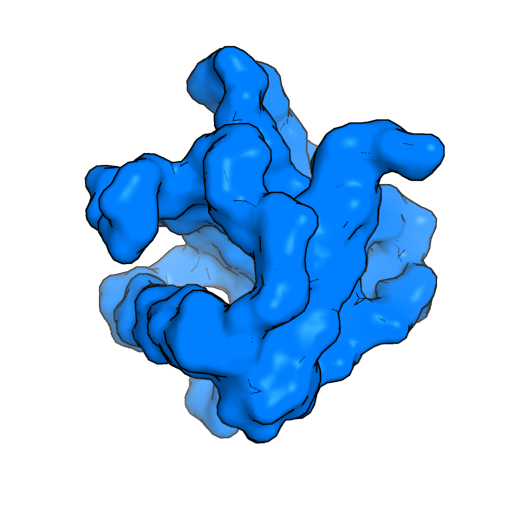1.00 59.44 122 TRP A CA 1
ATOM 979 C C . TRP A 1 122 ? 7.833 -10.398 0.448 1.00 59.44 122 TRP A C 1
ATOM 981 O O . TRP A 1 122 ? 8.491 -9.446 0.021 1.00 59.44 122 TRP A O 1
ATOM 991 N N . VAL A 1 123 ? 7.254 -10.402 1.655 1.00 66.88 123 VAL A N 1
ATOM 992 C CA . VAL A 1 123 ? 7.598 -9.427 2.699 1.00 66.88 123 VAL A CA 1
ATOM 993 C C . VAL A 1 123 ? 8.992 -9.767 3.192 1.00 66.88 123 VAL A C 1
ATOM 995 O O . VAL A 1 123 ? 9.213 -10.863 3.693 1.00 66.88 123 VAL A O 1
ATOM 998 N N . SER A 1 124 ? 9.930 -8.841 3.021 1.00 62.31 124 SER A N 1
ATOM 999 C CA . SER A 1 124 ? 11.285 -8.998 3.536 1.00 62.31 124 SER A CA 1
ATOM 1000 C C . SER A 1 124 ? 11.414 -8.461 4.959 1.00 62.31 124 SER A C 1
ATOM 1002 O O . SER A 1 124 ? 12.063 -9.104 5.767 1.00 62.31 124 SER A O 1
ATOM 1004 N N . PHE A 1 125 ? 10.781 -7.323 5.279 1.00 69.06 125 PHE A N 1
ATOM 1005 C CA . PHE A 1 125 ? 10.843 -6.703 6.610 1.00 69.06 125 PHE A CA 1
ATOM 1006 C C . PHE A 1 125 ? 9.595 -5.860 6.887 1.00 69.06 125 PHE A C 1
ATOM 1008 O O . PHE A 1 125 ? 9.050 -5.243 5.963 1.00 69.06 125 PHE A O 1
ATOM 1015 N N . VAL A 1 126 ? 9.186 -5.817 8.157 1.00 73.94 126 VAL A N 1
ATOM 1016 C CA . VAL A 1 126 ? 8.249 -4.825 8.693 1.00 73.94 126 VAL A CA 1
ATOM 1017 C C . VAL A 1 126 ? 8.981 -4.043 9.775 1.00 73.94 126 VAL A C 1
ATOM 1019 O O . VAL A 1 126 ? 9.503 -4.648 10.708 1.00 73.94 126 VAL A O 1
ATOM 1022 N N . THR A 1 127 ? 9.044 -2.721 9.647 1.00 75.56 127 THR A N 1
ATOM 1023 C CA . THR A 1 127 ? 9.803 -1.867 10.571 1.00 75.56 127 THR A CA 1
ATOM 1024 C C . THR A 1 127 ? 8.899 -0.758 11.102 1.00 75.56 127 THR A C 1
ATOM 1026 O O . THR A 1 127 ? 8.270 -0.075 10.291 1.00 75.56 127 THR A O 1
ATOM 1029 N N . PRO A 1 128 ? 8.802 -0.560 12.427 1.00 71.94 128 PRO A N 1
ATOM 1030 C CA . PRO A 1 128 ? 8.215 0.650 12.997 1.00 71.94 128 PRO A CA 1
ATOM 1031 C C . PRO A 1 128 ? 8.917 1.898 12.448 1.00 71.94 128 PRO A C 1
ATOM 1033 O O . PRO A 1 128 ? 10.143 1.903 12.329 1.00 71.94 128 PRO A O 1
ATOM 1036 N N . ILE A 1 129 ? 8.160 2.941 12.105 1.00 67.62 129 ILE A N 1
ATOM 1037 C CA . ILE A 1 129 ? 8.702 4.268 11.747 1.00 67.62 129 ILE A CA 1
ATOM 1038 C C . ILE A 1 129 ? 8.214 5.264 12.782 1.00 67.62 129 ILE A C 1
ATOM 1040 O O . ILE A 1 129 ? 7.018 5.179 13.137 1.00 67.62 129 ILE A O 1
#

Sequence (129 aa):
MRLGKKIERNLVRSMKMGGIPVFTSPVLDHNYKIDFAFCLPTTGMVGVQVGLWASEEDSAYKAVRSKTCAERVLDRFVFLRLSPGYFLRIDPDKGKRLFRLLVNSLSQSREKTIMIHLRNHWVSFVTPI

Foldseek 3Di:
DDLQVQQLVLLVLLLVLLVFDKDADCVQFVVCQFRIWHQDPVQGIETEGEDEDDDDVVLVVSQVVSCVRNVVRGSAYEYEYDYSPHSNDRHNVLSVLVVVVVVVLVVPDPARYWYFYDDPNDTPDIGHD

Secondary structure (DSSP, 8-state):
--HHHHHHHHHHHHHHHTT---B--GGG-TT---SEEEEETTTEEEEEEEEE-S-HHHHHHHHHHHHHHHTTT-SEEEEEEE-TTTTSS--HHHHHHHHHHHHHHHHH---SEEEEEEETTEEEEEEE-

Radius of gyration: 13.25 Å; chains: 1; bounding box: 32×30×35 Å

pLDDT: mean 83.24, std 10.48, range [59.06, 96.31]